Protein AF-A0A261ACH6-F1 (afdb_monomer_lite)

Secondary structure (DSSP, 8-state):
-PPPPP-------------------EETTEE---HHHHHHHHHHHTT--------TTS-HHHHHHHHHHHHHHHHHHTT--------

Sequence (87 aa):
MSRPGSSCDEISTVSPAPRPVYIPSLEAGELVLRTYQEELVQTALEGKNCVIIAPTGSGKTEVAIYAAMKHISRREAFGEHSRKNTH

Organism: Caenorhabditis remanei (NCBI:txid31234)

InterPro domains:
  IPR011545 DEAD/DEAH-box helicase domain [PF00270] (35-74)
  IPR027417 P-loop containing nucleoside triphosphate hydrolase [G3DSA:3.40.50.300] (27-85)
  IPR027417 P-loop containing nucleoside triphosphate hydrolase [SSF52540] (26-74)
  IPR051363 RIG-I-like Receptor (RLR) Helicase [PTHR14074] (30-73)

Structure (mmCIF, N/CA/C/O backbone):
data_AF-A0A261ACH6-F1
#
_entry.id   AF-A0A261ACH6-F1
#
loop_
_atom_site.group_PDB
_atom_site.id
_atom_site.type_symbol
_atom_site.label_atom_id
_atom_site.label_alt_id
_atom_site.label_comp_id
_atom_site.label_asym_id
_atom_site.label_entity_id
_atom_site.label_seq_id
_atom_site.pdbx_PDB_ins_code
_atom_site.Cartn_x
_atom_site.Cartn_y
_atom_site.Cartn_z
_atom_site.occupancy
_atom_site.B_iso_or_equiv
_atom_site.auth_seq_id
_atom_site.auth_comp_id
_atom_site.auth_asym_id
_atom_site.auth_atom_id
_atom_site.pdbx_PDB_model_num
ATOM 1 N N . MET A 1 1 ? 35.294 -58.057 11.186 1.00 41.50 1 MET A N 1
ATOM 2 C CA . MET A 1 1 ? 34.691 -57.126 10.206 1.00 41.50 1 MET A CA 1
ATOM 3 C C . MET A 1 1 ? 34.647 -55.751 10.857 1.00 41.50 1 MET A C 1
ATOM 5 O O . MET A 1 1 ? 33.700 -55.451 11.569 1.00 41.50 1 MET A O 1
ATOM 9 N N . SER A 1 2 ? 35.717 -54.970 10.710 1.00 41.28 2 SER A N 1
ATOM 10 C CA . SER A 1 2 ? 35.847 -53.644 11.326 1.00 41.28 2 SER A CA 1
ATOM 11 C C . SER A 1 2 ? 35.468 -52.594 10.288 1.00 41.28 2 SER A C 1
ATOM 13 O O . SER A 1 2 ? 36.054 -52.568 9.208 1.00 41.28 2 SER A O 1
ATOM 15 N N . ARG A 1 3 ? 34.441 -51.787 10.573 1.00 49.22 3 ARG A N 1
ATOM 16 C CA . ARG A 1 3 ? 33.993 -50.710 9.679 1.00 49.22 3 ARG A CA 1
ATOM 17 C C . ARG A 1 3 ? 35.042 -49.584 9.680 1.00 49.22 3 ARG A C 1
ATOM 19 O O . ARG A 1 3 ? 35.434 -49.168 10.770 1.00 49.22 3 ARG A O 1
ATOM 26 N N . PRO A 1 4 ? 35.504 -49.102 8.514 1.00 51.50 4 PRO A N 1
ATOM 27 C CA . PRO A 1 4 ? 36.425 -47.975 8.443 1.00 51.50 4 PRO A CA 1
ATOM 28 C C . PRO A 1 4 ? 35.691 -46.667 8.762 1.00 51.50 4 PRO A C 1
ATOM 30 O O . PRO A 1 4 ? 34.514 -46.507 8.432 1.00 51.50 4 PRO A O 1
ATOM 33 N N . GLY A 1 5 ? 36.389 -45.764 9.454 1.00 51.56 5 GLY A N 1
ATOM 34 C CA . GLY A 1 5 ? 35.868 -44.475 9.895 1.00 51.56 5 GLY A CA 1
ATOM 35 C C . GLY A 1 5 ? 35.509 -43.563 8.725 1.00 51.56 5 GLY A C 1
ATOM 36 O O . GLY A 1 5 ? 36.282 -43.428 7.780 1.00 51.56 5 GLY A O 1
ATOM 37 N N . SER A 1 6 ? 34.340 -42.929 8.813 1.00 58.41 6 SER A N 1
ATOM 38 C CA . SER A 1 6 ? 33.987 -41.805 7.951 1.00 58.41 6 SER A CA 1
ATOM 39 C C . SER A 1 6 ? 34.376 -40.526 8.671 1.00 58.41 6 SER A C 1
ATOM 41 O O . SER A 1 6 ? 33.923 -40.265 9.784 1.00 58.41 6 SER A O 1
ATOM 43 N N . SER A 1 7 ? 35.278 -39.811 8.012 1.00 55.81 7 SER A N 1
ATOM 44 C CA . SER A 1 7 ? 35.846 -38.512 8.339 1.00 55.81 7 SER A CA 1
ATOM 45 C C . SER A 1 7 ? 34.802 -37.541 8.887 1.00 55.81 7 SER A C 1
ATOM 47 O O . SER A 1 7 ? 33.698 -37.430 8.357 1.00 55.81 7 SER A O 1
ATOM 49 N N . CYS A 1 8 ? 35.168 -36.860 9.971 1.00 42.66 8 CYS A N 1
ATOM 50 C CA . CYS A 1 8 ? 34.474 -35.685 10.461 1.00 42.66 8 CYS A CA 1
ATOM 51 C C . CYS A 1 8 ? 34.487 -34.626 9.354 1.00 42.66 8 CYS A C 1
ATOM 53 O O . CYS A 1 8 ? 35.527 -34.012 9.125 1.00 42.66 8 CYS A O 1
ATOM 55 N N . ASP A 1 9 ? 33.357 -34.412 8.684 1.00 52.06 9 ASP A N 1
ATOM 56 C CA . ASP A 1 9 ? 33.171 -33.196 7.907 1.00 52.06 9 ASP A CA 1
ATOM 57 C C . ASP A 1 9 ? 33.071 -32.035 8.896 1.00 52.06 9 ASP A C 1
ATOM 59 O O . ASP A 1 9 ? 32.126 -31.891 9.675 1.00 52.06 9 ASP A O 1
ATOM 63 N N . GLU A 1 10 ? 34.144 -31.260 8.900 1.00 52.66 10 GLU A N 1
ATOM 64 C CA . GLU A 1 10 ? 34.298 -29.979 9.554 1.00 52.66 10 GLU A CA 1
ATOM 65 C C . GLU A 1 10 ? 33.089 -29.100 9.194 1.00 52.66 10 GLU A C 1
ATOM 67 O O . GLU A 1 10 ? 32.976 -28.597 8.074 1.00 52.66 10 GLU A O 1
ATOM 72 N N . ILE A 1 11 ? 32.149 -28.929 10.133 1.00 52.94 11 ILE A N 1
ATOM 73 C CA . ILE A 1 11 ? 31.116 -27.897 10.016 1.00 52.94 11 ILE A CA 1
ATOM 74 C C . ILE A 1 11 ? 31.857 -26.577 10.178 1.00 52.94 11 ILE A C 1
ATOM 76 O O . IL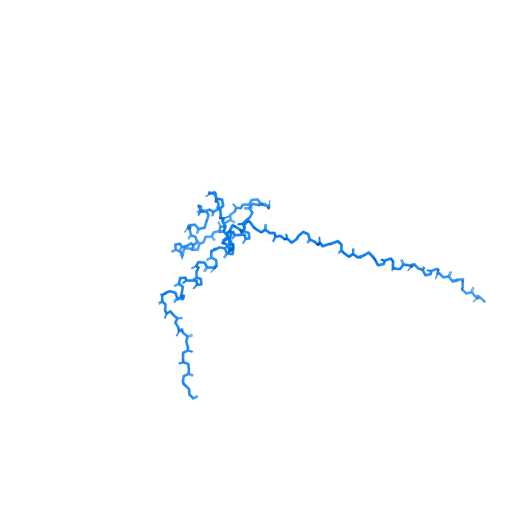E A 1 11 ? 31.992 -26.033 11.274 1.00 52.94 11 ILE A O 1
ATOM 80 N N . SER A 1 12 ? 32.389 -26.100 9.061 1.00 41.84 12 SER A N 1
ATOM 81 C CA . SER A 1 12 ? 32.857 -24.742 8.897 1.00 41.84 12 SER A CA 1
ATOM 82 C C . SER A 1 12 ? 31.714 -23.850 9.358 1.00 41.84 12 SER A C 1
ATOM 84 O O . SER A 1 12 ? 30.630 -23.829 8.774 1.00 41.8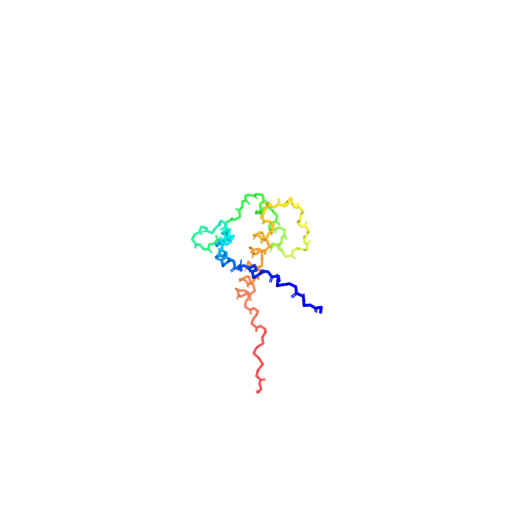4 12 SER A O 1
ATOM 86 N N . THR A 1 13 ? 31.929 -23.153 10.469 1.00 52.38 13 THR A N 1
ATOM 87 C CA . THR A 1 13 ? 31.077 -22.061 10.924 1.00 52.38 13 THR A CA 1
ATOM 88 C C . THR A 1 13 ? 31.136 -20.966 9.868 1.00 52.38 13 THR A C 1
ATOM 90 O O . THR A 1 13 ? 31.878 -19.992 9.994 1.00 52.38 13 THR A O 1
ATOM 93 N N . VAL A 1 14 ? 30.375 -21.140 8.788 1.00 56.62 14 VAL A N 1
ATOM 94 C CA . VAL A 1 14 ? 30.000 -20.062 7.886 1.00 56.62 14 VAL A CA 1
ATOM 95 C C . VAL A 1 14 ? 29.169 -19.111 8.728 1.00 56.62 14 VAL A C 1
ATOM 97 O O . VAL A 1 14 ? 27.977 -19.317 8.950 1.00 56.62 14 VAL A O 1
ATOM 100 N N . SER A 1 15 ? 29.847 -18.101 9.270 1.00 54.62 15 SER A N 1
ATOM 101 C CA . SER A 1 15 ? 29.210 -16.936 9.863 1.00 54.62 15 SER A CA 1
ATOM 102 C C . SER A 1 15 ? 28.194 -16.434 8.834 1.00 54.62 15 SER A C 1
ATOM 104 O O . SER A 1 15 ? 28.605 -16.111 7.713 1.00 54.62 15 SER A O 1
ATOM 106 N N . PRO A 1 16 ? 26.877 -16.466 9.117 1.00 64.94 16 PRO A N 1
ATOM 107 C CA . PRO A 1 16 ? 25.901 -16.049 8.130 1.00 64.94 16 PRO A CA 1
ATOM 108 C C . PRO A 1 16 ? 26.185 -14.583 7.831 1.00 64.94 16 PRO A C 1
ATOM 110 O O . PRO A 1 16 ? 26.096 -13.739 8.724 1.00 64.94 16 PRO A O 1
ATOM 113 N N . ALA A 1 17 ? 26.555 -14.284 6.582 1.00 59.75 17 ALA A N 1
ATOM 114 C CA . ALA A 1 17 ? 26.626 -12.909 6.117 1.00 59.75 17 ALA A CA 1
ATOM 115 C C . ALA A 1 17 ? 25.312 -12.223 6.525 1.00 59.75 17 ALA A C 1
ATOM 117 O O . ALA A 1 17 ? 24.249 -12.845 6.366 1.00 59.75 17 ALA A O 1
ATOM 118 N N . PRO A 1 18 ? 25.352 -11.005 7.098 1.00 64.50 18 PRO A N 1
ATOM 119 C CA . PRO A 1 18 ? 24.133 -10.305 7.458 1.00 64.50 18 PRO A CA 1
ATOM 120 C C . PRO A 1 18 ? 23.263 -10.270 6.207 1.00 64.50 18 PRO A C 1
ATOM 122 O O . PRO A 1 18 ? 23.663 -9.724 5.177 1.00 64.50 18 PRO A O 1
ATOM 125 N N . ARG A 1 19 ? 22.105 -10.942 6.267 1.00 59.84 19 ARG A N 1
ATOM 126 C CA . ARG A 1 19 ? 21.125 -10.867 5.183 1.00 59.84 19 ARG A CA 1
ATOM 127 C C . ARG A 1 19 ? 20.888 -9.377 4.965 1.00 59.84 19 ARG A C 1
ATOM 129 O O . ARG A 1 19 ? 20.769 -8.685 5.980 1.00 59.84 19 ARG A O 1
ATOM 136 N N . PRO A 1 20 ? 20.854 -8.878 3.717 1.00 56.19 20 PRO A N 1
ATOM 137 C CA . PRO A 1 20 ? 20.533 -7.482 3.485 1.00 56.19 20 PRO A CA 1
ATOM 138 C C . PRO A 1 20 ? 19.230 -7.218 4.227 1.00 56.19 20 PRO A C 1
ATOM 140 O O . PRO A 1 20 ? 18.191 -7.795 3.899 1.00 56.19 20 PRO A O 1
ATOM 143 N N . VAL A 1 21 ? 19.328 -6.448 5.312 1.00 56.72 21 VAL A N 1
ATOM 144 C CA . VAL A 1 21 ? 18.156 -5.960 6.018 1.00 56.72 21 VAL A CA 1
ATOM 145 C C . VAL A 1 21 ? 17.415 -5.217 4.930 1.00 56.72 21 VAL A C 1
ATOM 147 O O . VAL A 1 21 ? 17.989 -4.338 4.294 1.00 56.72 21 VAL A O 1
ATOM 150 N N . TYR A 1 22 ? 16.212 -5.666 4.596 1.00 59.03 22 TYR A N 1
ATOM 151 C CA . TYR A 1 22 ? 15.389 -4.936 3.655 1.00 59.03 22 TYR A CA 1
ATOM 152 C C . TYR A 1 22 ? 15.138 -3.577 4.300 1.00 59.03 22 TYR A C 1
ATOM 154 O O . TYR A 1 22 ? 14.401 -3.492 5.280 1.00 59.03 22 TYR A O 1
ATOM 162 N N . ILE A 1 23 ? 15.845 -2.555 3.824 1.00 58.81 23 ILE A N 1
ATOM 163 C CA . ILE A 1 23 ? 15.647 -1.173 4.233 1.00 58.81 23 ILE A CA 1
ATOM 164 C C . ILE A 1 23 ? 14.667 -0.625 3.196 1.00 58.81 23 ILE A C 1
ATOM 166 O O . ILE A 1 23 ? 15.105 -0.290 2.091 1.00 58.81 23 ILE A O 1
ATOM 170 N N . PRO A 1 24 ? 13.347 -0.607 3.471 1.00 60.88 24 PRO A N 1
ATOM 171 C CA . PRO A 1 24 ? 12.443 0.172 2.640 1.00 60.88 24 PRO A CA 1
ATOM 172 C C . PRO A 1 24 ? 12.939 1.616 2.632 1.00 60.88 24 PRO A C 1
ATOM 174 O O . PRO A 1 24 ? 13.652 2.024 3.548 1.00 60.88 24 PRO A O 1
ATOM 177 N N . SER A 1 25 ? 12.602 2.382 1.599 1.00 61.72 25 SER A N 1
ATOM 178 C CA . SER A 1 25 ? 12.982 3.796 1.500 1.00 61.72 25 SER A CA 1
ATOM 179 C C . SER A 1 25 ? 12.360 4.592 2.662 1.00 61.72 25 SER A C 1
ATOM 181 O O . SER A 1 25 ? 11.268 5.141 2.542 1.00 61.72 25 SER A O 1
ATOM 183 N N . LEU A 1 26 ? 13.030 4.579 3.813 1.00 62.06 26 LEU A N 1
ATOM 184 C CA . LEU A 1 26 ? 12.652 5.231 5.058 1.00 62.06 26 LEU A CA 1
ATOM 185 C C . LEU A 1 26 ? 13.431 6.538 5.131 1.00 62.06 26 LEU A C 1
ATOM 187 O O . LEU A 1 26 ? 14.506 6.599 5.726 1.00 62.06 26 LEU A O 1
ATOM 191 N N . GLU A 1 27 ? 12.907 7.584 4.506 1.00 56.59 27 GLU A N 1
ATOM 192 C CA . GLU A 1 27 ? 13.418 8.932 4.744 1.00 56.59 27 GLU A CA 1
ATOM 193 C C . GLU A 1 27 ? 12.920 9.356 6.135 1.00 56.59 27 GLU A C 1
ATOM 195 O O . GLU A 1 27 ? 11.718 9.398 6.389 1.00 56.59 27 GLU A O 1
ATOM 200 N N . ALA A 1 28 ? 13.840 9.586 7.076 1.00 53.94 28 ALA A N 1
ATOM 201 C CA . ALA A 1 28 ? 13.540 10.015 8.451 1.00 53.94 28 ALA A CA 1
ATOM 202 C C . ALA A 1 28 ? 12.546 9.124 9.242 1.00 53.94 28 ALA A C 1
ATOM 204 O O . ALA A 1 28 ? 11.880 9.595 10.163 1.00 53.94 28 ALA A O 1
ATOM 205 N N . GLY A 1 29 ? 12.469 7.827 8.921 1.00 61.34 29 GLY A N 1
ATOM 206 C CA . GLY A 1 29 ? 11.576 6.877 9.600 1.00 61.34 29 GLY A CA 1
ATOM 207 C C . GLY A 1 29 ? 10.143 6.852 9.062 1.00 61.34 29 GLY A C 1
ATOM 208 O O . GLY A 1 29 ? 9.314 6.118 9.600 1.00 61.34 29 GLY A O 1
ATOM 209 N N . GLU A 1 30 ? 9.855 7.591 7.988 1.00 62.28 30 GLU A N 1
ATOM 210 C CA . GLU A 1 30 ? 8.573 7.540 7.292 1.00 62.28 30 GLU A CA 1
ATOM 211 C C . GLU A 1 30 ? 8.708 6.735 5.992 1.00 62.28 30 GLU A C 1
ATOM 213 O O . GLU A 1 30 ? 9.656 6.899 5.224 1.00 62.28 30 GLU A O 1
ATOM 218 N N . LEU A 1 31 ? 7.770 5.811 5.761 1.00 75.69 31 LEU A N 1
ATOM 219 C CA . LEU A 1 31 ? 7.713 5.040 4.520 1.00 75.69 31 LEU A CA 1
ATOM 220 C C . LEU A 1 31 ? 7.309 5.970 3.376 1.00 75.69 31 LEU A C 1
ATOM 222 O O . LEU A 1 31 ? 6.140 6.348 3.271 1.00 75.69 31 LEU A O 1
ATOM 226 N N . VAL A 1 32 ? 8.268 6.316 2.516 1.00 78.75 32 VAL A N 1
ATOM 227 C CA . VAL A 1 32 ? 8.013 7.144 1.334 1.00 78.75 32 VAL A CA 1
ATOM 228 C C . VAL A 1 32 ? 7.641 6.242 0.165 1.00 78.75 32 VAL A C 1
ATOM 230 O O . VAL A 1 32 ? 8.460 5.472 -0.339 1.00 78.75 32 VAL A O 1
ATOM 233 N N . LEU A 1 33 ? 6.385 6.344 -0.264 1.00 80.19 33 LEU A N 1
ATOM 234 C CA . LEU A 1 33 ? 5.882 5.634 -1.432 1.00 80.19 33 LEU A CA 1
ATOM 235 C C . LEU A 1 33 ? 6.339 6.339 -2.718 1.00 80.19 33 LEU A C 1
ATOM 237 O O . LEU A 1 33 ? 6.468 7.558 -2.781 1.00 80.19 33 LEU A O 1
ATOM 241 N N . ARG A 1 34 ? 6.590 5.565 -3.776 1.00 83.94 34 ARG A N 1
ATOM 242 C CA . ARG A 1 34 ? 6.767 6.105 -5.136 1.00 83.94 34 ARG A CA 1
ATOM 243 C C . ARG A 1 34 ? 5.415 6.554 -5.698 1.00 83.94 34 ARG A C 1
ATOM 245 O O . ARG A 1 34 ? 4.394 6.006 -5.311 1.00 83.94 34 ARG A O 1
ATOM 252 N N . THR A 1 35 ? 5.396 7.430 -6.700 1.00 84.06 3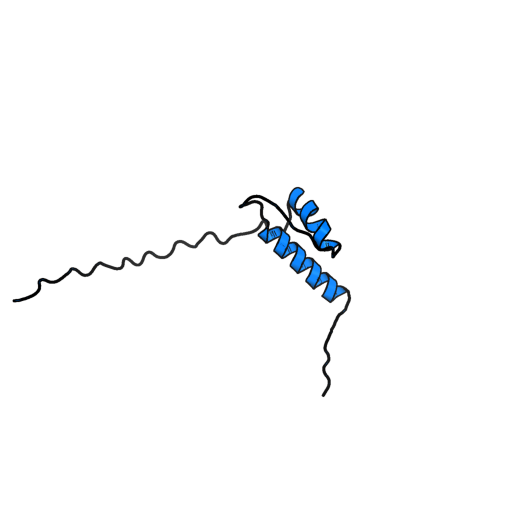5 THR A N 1
ATOM 253 C CA . THR A 1 35 ? 4.144 7.936 -7.306 1.00 84.06 35 THR A CA 1
ATOM 254 C C . THR A 1 35 ? 3.170 6.819 -7.710 1.00 84.06 35 THR A C 1
ATOM 256 O O . THR A 1 35 ? 1.989 6.876 -7.395 1.00 84.06 35 THR A O 1
ATOM 259 N N . TYR A 1 36 ? 3.668 5.730 -8.307 1.00 84.38 36 TYR A N 1
ATOM 260 C CA . TYR A 1 36 ? 2.822 4.580 -8.661 1.00 84.38 36 TYR A CA 1
ATOM 261 C C . TYR A 1 36 ? 2.283 3.819 -7.435 1.00 84.38 36 TYR A C 1
ATOM 263 O O . TYR A 1 36 ? 1.232 3.194 -7.499 1.00 84.38 36 TYR A O 1
ATOM 271 N N . GLN A 1 37 ? 3.012 3.825 -6.318 1.00 84.69 37 GLN A N 1
ATOM 272 C CA . GLN A 1 37 ? 2.600 3.200 -5.062 1.00 84.69 37 GLN A CA 1
ATOM 273 C C . GLN A 1 37 ? 1.547 4.049 -4.336 1.00 84.69 37 GLN A C 1
ATOM 275 O O . GLN A 1 37 ? 0.654 3.486 -3.705 1.00 84.69 37 GLN A O 1
ATOM 280 N N . GLU A 1 38 ? 1.624 5.377 -4.449 1.00 85.31 38 GLU A N 1
ATOM 281 C CA . GLU A 1 38 ? 0.630 6.308 -3.905 1.00 85.31 38 GLU A CA 1
ATOM 282 C C . GLU A 1 38 ? -0.742 6.114 -4.565 1.00 85.31 38 GLU A C 1
ATOM 284 O O . GLU A 1 38 ? -1.747 5.992 -3.866 1.00 85.31 38 GLU A O 1
ATOM 289 N N . GLU A 1 39 ? -0.788 5.974 -5.892 1.00 86.31 39 GLU A N 1
ATOM 290 C CA . GLU A 1 39 ? -2.033 5.683 -6.621 1.00 86.31 39 GLU A CA 1
ATOM 291 C C . GLU A 1 39 ? -2.672 4.361 -6.159 1.00 86.31 39 GLU A C 1
ATOM 293 O O . GLU A 1 39 ? -3.885 4.268 -5.953 1.00 86.31 39 GLU A O 1
ATOM 298 N N . LEU A 1 40 ? -1.845 3.332 -5.932 1.00 83.50 40 LEU A N 1
ATOM 299 C CA . LEU A 1 40 ? -2.306 2.036 -5.430 1.00 83.50 40 LEU A CA 1
ATOM 300 C C . LEU A 1 40 ? -2.846 2.137 -4.001 1.00 83.50 40 LEU A C 1
ATOM 302 O O . LEU A 1 40 ? -3.851 1.501 -3.671 1.00 83.50 40 LEU A O 1
ATOM 306 N N . VAL A 1 41 ? -2.189 2.927 -3.148 1.00 86.56 41 VAL A N 1
ATOM 307 C CA . VAL A 1 41 ? -2.572 3.055 -1.741 1.00 86.56 41 VAL A CA 1
ATOM 308 C C . VAL A 1 41 ? -3.800 3.937 -1.558 1.00 86.56 41 VAL A C 1
ATOM 310 O O . VAL A 1 41 ? -4.562 3.705 -0.625 1.00 86.56 41 VAL A O 1
ATOM 313 N N . GLN A 1 42 ? -4.045 4.897 -2.452 1.00 87.19 42 GLN A N 1
ATOM 314 C CA . GLN A 1 42 ? -5.188 5.805 -2.370 1.00 87.19 42 GLN A CA 1
ATOM 315 C C . GLN A 1 42 ? -6.516 5.046 -2.255 1.00 87.19 42 GLN A C 1
ATOM 317 O O . GLN A 1 42 ? -7.321 5.333 -1.368 1.00 87.19 42 GLN A O 1
ATOM 322 N N . THR A 1 43 ? -6.705 4.011 -3.079 1.00 84.94 43 THR A N 1
ATOM 323 C CA . THR A 1 43 ? -7.919 3.179 -3.038 1.00 84.94 43 THR A CA 1
ATOM 324 C C . THR A 1 43 ? -8.085 2.485 -1.679 1.00 84.94 43 THR A C 1
ATOM 326 O O . THR A 1 43 ? -9.198 2.400 -1.157 1.00 84.94 43 THR A O 1
ATOM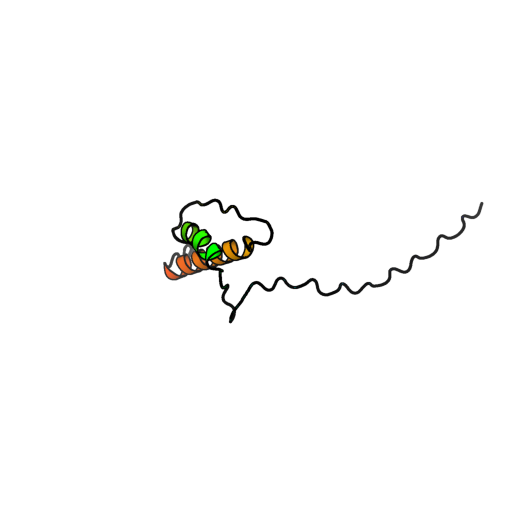 329 N N . ALA A 1 44 ? -6.978 2.037 -1.075 1.00 86.62 44 ALA A N 1
ATOM 330 C CA . ALA A 1 44 ? -6.981 1.431 0.253 1.00 86.62 44 ALA A CA 1
ATOM 331 C C . ALA A 1 44 ? -7.284 2.470 1.350 1.00 86.62 44 ALA A C 1
ATOM 333 O O . ALA A 1 44 ? -8.121 2.222 2.215 1.00 86.62 44 ALA A O 1
ATOM 334 N N . LEU A 1 45 ? -6.683 3.666 1.286 1.00 84.94 45 LEU A N 1
ATOM 335 C CA . LEU A 1 45 ? -6.879 4.752 2.260 1.00 84.94 45 LEU A CA 1
ATOM 336 C C . LEU A 1 45 ? -8.321 5.273 2.311 1.00 84.94 45 LEU A C 1
ATOM 338 O O . LEU A 1 45 ? -8.808 5.654 3.382 1.00 84.94 45 LEU A O 1
ATOM 342 N N . GLU A 1 46 ? -9.018 5.250 1.174 1.00 86.12 46 GLU A N 1
ATOM 343 C CA . GLU A 1 46 ? -10.451 5.546 1.081 1.00 86.12 46 GLU A CA 1
ATOM 344 C C . GLU A 1 46 ? -11.320 4.537 1.855 1.00 86.12 46 GLU A C 1
ATOM 346 O O . GLU A 1 46 ? -12.499 4.796 2.092 1.00 86.12 46 GLU A O 1
ATOM 351 N N . GLY A 1 47 ? -10.746 3.412 2.296 1.00 83.31 47 GLY A N 1
ATOM 352 C CA . GLY A 1 47 ? -11.448 2.351 3.016 1.00 83.31 47 GLY A CA 1
ATOM 353 C C . GLY A 1 47 ? -12.237 1.422 2.095 1.00 83.31 47 GLY A C 1
ATOM 354 O O . GLY A 1 47 ? -13.137 0.723 2.558 1.00 83.31 47 GLY A O 1
ATOM 355 N N . LYS A 1 48 ? -11.929 1.422 0.793 1.00 86.62 48 LYS A N 1
ATOM 356 C CA . LYS A 1 48 ? -12.525 0.507 -0.181 1.00 86.62 48 LYS A CA 1
ATOM 357 C C . LYS A 1 48 ? -11.717 -0.783 -0.241 1.00 86.62 48 LYS A C 1
ATOM 359 O O . LYS A 1 48 ? -10.492 -0.776 -0.157 1.00 86.62 48 LYS A O 1
ATOM 364 N N . ASN A 1 49 ? -12.408 -1.898 -0.452 1.00 86.50 49 ASN A N 1
ATOM 365 C CA . ASN A 1 49 ? -11.747 -3.170 -0.719 1.00 86.50 49 ASN A CA 1
ATOM 366 C C . ASN A 1 49 ? -11.071 -3.100 -2.094 1.00 86.50 49 ASN A C 1
ATOM 368 O O . ASN A 1 49 ? -11.748 -2.909 -3.104 1.00 86.50 49 ASN A O 1
ATOM 372 N N . CYS A 1 50 ? -9.751 -3.269 -2.138 1.00 84.19 50 CYS A N 1
ATOM 373 C CA . CYS A 1 50 ? -8.971 -3.210 -3.371 1.00 84.19 50 CYS A CA 1
ATOM 374 C C . CYS A 1 50 ? -8.021 -4.404 -3.501 1.00 84.19 50 CYS A C 1
ATOM 376 O O . CYS A 1 50 ? -7.486 -4.899 -2.509 1.00 84.19 50 CYS A O 1
ATOM 378 N N . VAL A 1 51 ? -7.776 -4.840 -4.739 1.00 86.62 51 VAL A N 1
ATOM 379 C CA . VAL A 1 51 ? -6.769 -5.858 -5.073 1.00 86.62 51 VAL A CA 1
ATOM 380 C C . VAL A 1 51 ? -5.633 -5.174 -5.825 1.00 86.62 51 VAL A C 1
ATOM 382 O O . VAL A 1 51 ? -5.842 -4.634 -6.907 1.00 86.62 51 VAL A O 1
ATOM 385 N N . ILE A 1 52 ? -4.430 -5.194 -5.250 1.00 83.50 52 ILE A N 1
ATOM 386 C CA . ILE A 1 52 ? -3.240 -4.577 -5.845 1.00 83.50 52 ILE A CA 1
ATOM 387 C C . ILE A 1 52 ? -2.493 -5.624 -6.673 1.00 83.50 52 ILE A C 1
ATOM 389 O O . ILE A 1 52 ? -1.981 -6.605 -6.129 1.00 83.50 52 ILE A O 1
ATOM 393 N N . ILE A 1 53 ? -2.390 -5.395 -7.984 1.00 86.62 53 ILE A N 1
ATOM 394 C CA . ILE A 1 53 ? -1.632 -6.249 -8.906 1.00 86.62 53 ILE A CA 1
ATOM 395 C C . ILE A 1 53 ? -0.375 -5.499 -9.335 1.00 86.62 53 ILE A C 1
ATOM 397 O O . ILE A 1 53 ? -0.446 -4.501 -10.044 1.00 86.62 53 ILE A O 1
ATOM 401 N N . ALA A 1 54 ? 0.786 -5.987 -8.906 1.00 82.38 54 ALA A N 1
ATOM 402 C CA . ALA A 1 54 ? 2.072 -5.426 -9.300 1.00 82.38 54 ALA A CA 1
ATOM 403 C C . ALA A 1 54 ? 3.161 -6.519 -9.325 1.00 82.38 54 ALA A C 1
ATOM 405 O O . ALA A 1 54 ? 3.095 -7.462 -8.525 1.00 82.38 54 ALA A O 1
ATOM 406 N N . PRO A 1 55 ? 4.174 -6.423 -10.205 1.00 83.19 55 PRO A N 1
ATOM 407 C CA . PRO A 1 55 ? 5.219 -7.441 -10.359 1.00 83.19 55 PRO A CA 1
ATOM 408 C C . PRO A 1 55 ? 6.072 -7.617 -9.092 1.00 83.19 55 PRO A C 1
ATOM 4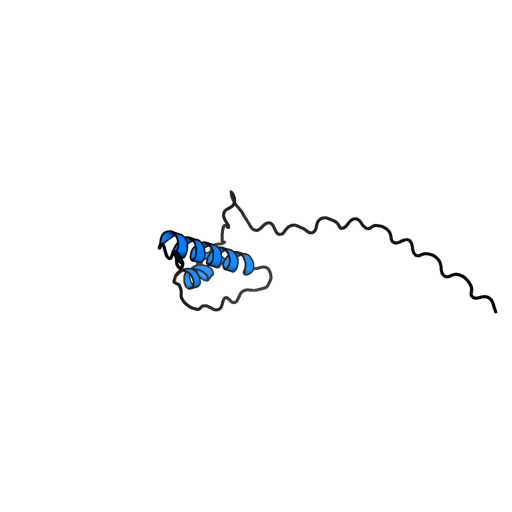10 O O . PRO A 1 55 ? 6.140 -6.742 -8.230 1.00 83.19 55 PRO A O 1
ATOM 413 N N . THR A 1 56 ? 6.706 -8.776 -8.909 1.00 83.62 56 THR A N 1
ATOM 414 C CA . THR A 1 56 ? 7.631 -9.014 -7.782 1.00 83.62 56 THR A CA 1
ATOM 415 C C . THR A 1 56 ? 8.753 -7.972 -7.771 1.00 83.62 56 THR A C 1
ATOM 417 O O . THR A 1 56 ? 9.292 -7.647 -8.821 1.00 83.62 56 THR A O 1
ATOM 420 N N . GLY A 1 57 ? 9.081 -7.425 -6.596 1.00 77.75 57 GLY A N 1
ATOM 421 C CA . GLY A 1 57 ? 10.054 -6.331 -6.465 1.00 77.75 57 GLY A CA 1
ATOM 422 C C . GLY A 1 57 ? 9.478 -4.913 -6.599 1.00 77.75 57 GLY A C 1
ATOM 423 O O . GLY A 1 57 ? 10.198 -3.955 -6.361 1.00 77.75 57 GLY A O 1
ATOM 424 N N . SER A 1 58 ? 8.181 -4.750 -6.889 1.00 77.94 58 SER A N 1
ATOM 425 C CA . SER A 1 58 ? 7.516 -3.434 -6.996 1.00 77.94 58 SER A CA 1
ATOM 426 C C . SER A 1 58 ? 7.158 -2.762 -5.653 1.00 77.94 58 SER A C 1
ATOM 428 O O . SER A 1 58 ? 6.342 -1.842 -5.621 1.00 77.94 58 SER A O 1
ATOM 430 N N . GLY A 1 59 ? 7.632 -3.291 -4.522 1.00 79.88 59 GLY A N 1
ATOM 431 C CA . GLY A 1 59 ? 7.315 -2.747 -3.194 1.00 79.88 59 GLY A CA 1
ATOM 432 C C . GLY A 1 59 ? 5.857 -2.914 -2.730 1.00 79.88 59 GLY A C 1
ATOM 43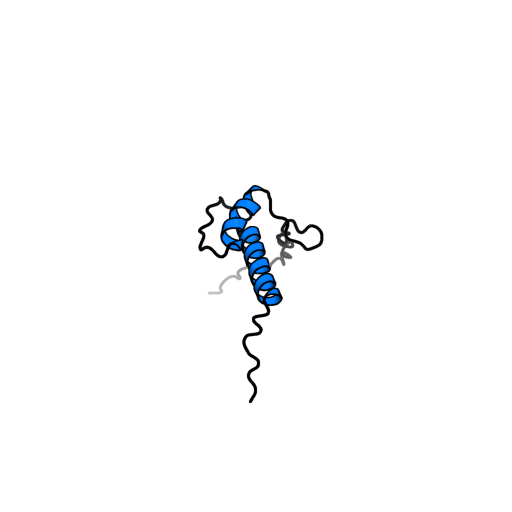3 O O . GLY A 1 59 ? 5.370 -2.123 -1.934 1.00 79.88 59 GLY A O 1
ATOM 434 N N . LYS A 1 60 ? 5.134 -3.964 -3.162 1.00 86.69 60 LYS A N 1
ATOM 435 C CA . LYS A 1 60 ? 3.772 -4.272 -2.646 1.00 86.69 60 LYS A CA 1
ATOM 436 C C . LYS A 1 60 ? 3.715 -4.363 -1.118 1.00 86.69 60 LYS A C 1
ATOM 438 O O . LYS A 1 60 ? 2.719 -3.981 -0.514 1.00 86.69 60 LYS A O 1
ATOM 443 N N . THR A 1 61 ? 4.780 -4.878 -0.507 1.00 87.06 61 THR A N 1
ATOM 444 C CA . THR A 1 61 ? 4.901 -4.964 0.950 1.00 87.06 61 THR A CA 1
ATOM 445 C C . THR A 1 61 ? 4.958 -3.574 1.580 1.00 87.06 61 THR A C 1
ATOM 447 O O . THR A 1 61 ? 4.289 -3.347 2.577 1.00 87.06 61 THR A O 1
ATOM 450 N N . GLU A 1 62 ? 5.679 -2.623 0.980 1.00 86.12 62 GLU A N 1
ATOM 451 C CA . GLU A 1 62 ? 5.752 -1.233 1.461 1.00 86.12 62 GLU A CA 1
ATOM 452 C C . GLU A 1 62 ? 4.390 -0.548 1.385 1.00 86.12 62 GLU A C 1
ATOM 454 O O . GLU A 1 62 ? 3.953 0.053 2.363 1.00 86.12 62 GLU A O 1
ATOM 459 N N . VAL A 1 63 ? 3.683 -0.718 0.262 1.00 85.38 63 VAL A N 1
ATOM 460 C CA . VAL A 1 63 ? 2.316 -0.205 0.073 1.00 85.38 63 VAL A CA 1
ATOM 461 C C . VAL A 1 63 ? 1.372 -0.756 1.143 1.00 85.38 63 VAL A C 1
ATOM 463 O O . VAL A 1 63 ? 0.599 -0.006 1.738 1.00 85.38 63 VAL A O 1
ATOM 466 N N . ALA A 1 64 ? 1.452 -2.059 1.426 1.00 85.88 64 ALA A N 1
ATOM 467 C CA . ALA A 1 64 ? 0.624 -2.701 2.441 1.00 85.88 64 ALA A CA 1
ATOM 468 C C . ALA A 1 64 ? 0.938 -2.195 3.858 1.00 85.88 64 ALA A C 1
ATOM 470 O O . ALA A 1 64 ? 0.013 -1.917 4.623 1.00 85.88 64 ALA A O 1
ATOM 471 N N . ILE A 1 65 ? 2.223 -2.042 4.202 1.00 87.75 65 ILE A N 1
ATOM 472 C CA . ILE A 1 65 ? 2.632 -1.502 5.505 1.00 87.75 65 ILE A CA 1
ATOM 473 C C . ILE A 1 65 ? 2.146 -0.056 5.646 1.00 87.75 65 ILE A C 1
ATOM 475 O O . ILE A 1 65 ? 1.547 0.280 6.666 1.00 87.75 65 ILE A O 1
ATOM 479 N N . TYR A 1 66 ? 2.326 0.779 4.620 1.00 87.12 66 TYR A N 1
ATOM 480 C CA . TYR A 1 66 ? 1.860 2.165 4.633 1.00 87.12 66 TYR A CA 1
ATOM 481 C C . TYR A 1 66 ? 0.341 2.254 4.825 1.00 87.12 66 TYR A C 1
ATOM 483 O O . TYR A 1 66 ? -0.131 3.004 5.683 1.00 87.12 66 TYR A O 1
ATOM 491 N N . ALA A 1 67 ? -0.433 1.456 4.078 1.00 86.19 67 ALA A N 1
ATOM 492 C CA . ALA A 1 67 ? -1.883 1.393 4.236 1.00 86.19 67 ALA A CA 1
ATOM 493 C C . ALA A 1 67 ? -2.264 1.003 5.672 1.00 86.19 67 ALA A C 1
ATOM 495 O O . ALA A 1 67 ? -3.069 1.685 6.306 1.00 86.19 67 ALA A O 1
ATOM 496 N N . ALA A 1 68 ? -1.645 -0.049 6.218 1.00 85.69 68 ALA A N 1
ATOM 497 C CA . ALA A 1 68 ? -1.900 -0.509 7.579 1.00 85.69 68 ALA A CA 1
ATOM 498 C C . ALA A 1 68 ? -1.589 0.572 8.626 1.00 85.69 68 ALA A C 1
ATOM 500 O O . ALA A 1 68 ? -2.433 0.851 9.478 1.00 85.69 68 ALA A O 1
ATOM 501 N N . MET A 1 69 ? -0.425 1.224 8.530 1.00 85.62 69 MET A N 1
ATOM 502 C CA . MET A 1 69 ? -0.038 2.318 9.426 1.00 85.62 69 MET A CA 1
ATOM 503 C C . MET A 1 69 ? -1.056 3.459 9.376 1.00 85.62 69 MET A C 1
ATOM 505 O O . MET A 1 69 ? -1.556 3.875 10.418 1.00 85.62 69 MET A O 1
ATOM 509 N N . LYS A 1 70 ? -1.448 3.912 8.177 1.00 84.81 70 LYS A N 1
ATOM 510 C CA . LYS A 1 70 ? -2.461 4.968 8.030 1.00 84.81 70 LYS A CA 1
ATOM 511 C C . LYS A 1 70 ? -3.825 4.550 8.579 1.00 84.81 70 LYS A C 1
ATOM 513 O O . LYS A 1 70 ? -4.493 5.376 9.196 1.00 84.81 70 LYS A O 1
ATOM 518 N N . HIS A 1 71 ? -4.247 3.297 8.402 1.00 84.62 71 HIS A N 1
ATOM 519 C CA . HIS A 1 71 ? -5.505 2.806 8.970 1.00 84.62 71 HIS A CA 1
ATOM 520 C C . HIS A 1 71 ? -5.487 2.774 10.502 1.00 84.62 71 HIS A C 1
ATOM 522 O O . HIS A 1 71 ? -6.484 3.155 11.118 1.00 84.62 71 HIS A O 1
ATOM 528 N N . ILE A 1 72 ? -4.373 2.361 11.113 1.00 84.94 72 ILE A N 1
ATOM 529 C CA . ILE A 1 72 ? -4.200 2.359 12.572 1.00 84.94 72 ILE A CA 1
ATOM 530 C C . ILE A 1 72 ? -4.205 3.795 13.099 1.00 84.94 72 ILE A C 1
ATOM 532 O O . ILE A 1 72 ? -5.049 4.121 13.931 1.00 84.94 72 ILE A O 1
ATOM 536 N N . SER A 1 73 ? -3.370 4.680 12.543 1.00 82.12 73 SER A N 1
ATOM 537 C CA . SER A 1 73 ? -3.317 6.087 12.959 1.00 82.12 73 SER A CA 1
ATOM 538 C C . SER A 1 73 ? -4.649 6.806 12.751 1.00 82.12 73 SER A C 1
ATOM 540 O O . SER A 1 73 ? -5.035 7.638 13.566 1.00 82.12 73 SER A O 1
ATOM 542 N N . ARG A 1 74 ? -5.398 6.469 11.690 1.00 79.75 74 ARG A N 1
ATOM 543 C CA . ARG A 1 74 ? -6.760 6.976 11.498 1.00 79.75 74 ARG A CA 1
ATOM 544 C C . ARG A 1 74 ? -7.665 6.511 12.639 1.00 79.75 74 ARG A C 1
ATOM 546 O O . ARG A 1 74 ? -8.340 7.340 13.224 1.00 79.75 74 ARG A O 1
ATOM 553 N N . ARG A 1 75 ? -7.670 5.232 13.015 1.00 74.81 75 ARG A N 1
ATOM 554 C CA . ARG A 1 75 ? -8.498 4.754 14.143 1.00 74.81 75 ARG A CA 1
ATOM 555 C C . ARG A 1 75 ? -8.116 5.389 15.481 1.00 74.81 75 ARG A C 1
ATOM 557 O O . ARG A 1 75 ? -9.003 5.724 16.261 1.00 74.81 75 ARG A O 1
ATOM 564 N N . GLU A 1 76 ? -6.823 5.595 15.719 1.00 72.62 76 GLU A N 1
ATOM 565 C CA . GLU A 1 76 ? -6.316 6.285 16.910 1.00 72.62 76 GLU A CA 1
ATOM 566 C C . GLU A 1 76 ? -6.756 7.756 16.943 1.00 72.62 76 GLU A C 1
ATOM 568 O O . GLU A 1 76 ? -7.268 8.222 17.959 1.00 72.62 76 GLU A O 1
ATOM 573 N N . ALA A 1 77 ? -6.645 8.466 15.815 1.00 63.12 77 ALA A N 1
ATOM 574 C CA . ALA A 1 77 ? -7.083 9.856 15.683 1.00 63.12 77 ALA A CA 1
ATOM 575 C C . ALA A 1 77 ? -8.611 10.017 15.760 1.00 63.12 77 ALA A C 1
ATOM 577 O O . ALA A 1 77 ? -9.102 11.007 16.297 1.00 63.12 77 ALA A O 1
ATOM 578 N N . PHE A 1 78 ? -9.371 9.043 15.250 1.00 59.56 78 PHE A N 1
ATOM 579 C CA . PHE A 1 78 ? -10.834 9.016 15.332 1.00 59.56 78 PHE A CA 1
ATOM 580 C C . PHE A 1 78 ? -11.357 8.499 16.687 1.00 59.56 78 PHE A C 1
ATOM 582 O O . PHE A 1 78 ? -12.568 8.456 16.893 1.00 59.56 78 PHE A O 1
ATOM 589 N N . GLY A 1 79 ? -10.475 8.170 17.639 1.00 53.59 79 GLY A N 1
ATOM 590 C CA . GLY A 1 79 ? -10.865 7.925 19.026 1.00 53.59 79 GLY A CA 1
ATOM 591 C C . GLY A 1 79 ? -11.690 6.656 19.247 1.00 53.59 79 GLY A C 1
ATOM 592 O O . GLY A 1 79 ? -12.443 6.591 20.220 1.00 53.59 79 GLY A O 1
ATOM 593 N N . GLU A 1 80 ? -11.544 5.623 18.410 1.00 55.12 80 GLU A N 1
ATOM 594 C CA . GLU A 1 80 ? -12.129 4.302 18.689 1.00 55.12 80 GLU A CA 1
ATOM 595 C C . GLU A 1 80 ? -11.312 3.568 19.764 1.00 55.12 80 GLU A C 1
ATOM 597 O O . GLU A 1 80 ? -10.651 2.555 19.546 1.00 55.12 80 GLU A O 1
ATOM 602 N N . HIS A 1 81 ? -11.393 4.093 20.984 1.00 54.00 81 HIS A N 1
ATOM 603 C CA . HIS A 1 81 ? -10.948 3.454 22.212 1.00 54.00 81 HIS A CA 1
ATOM 604 C C . HIS A 1 81 ? -11.951 2.354 22.603 1.00 54.00 81 HIS A C 1
ATOM 606 O O . HIS A 1 81 ? -12.655 2.445 23.610 1.00 54.00 81 HIS A O 1
ATOM 612 N N . SER A 1 82 ? -12.074 1.312 21.777 1.00 56.12 82 SER A N 1
ATOM 613 C CA . SER A 1 82 ? -12.983 0.201 22.063 1.00 56.12 82 SER A CA 1
ATOM 614 C C . SER A 1 82 ? -12.324 -0.807 23.006 1.00 56.12 82 SER A C 1
ATOM 616 O O . SER A 1 82 ? -11.726 -1.794 22.578 1.00 56.12 82 SER A O 1
ATOM 618 N N . ARG A 1 83 ? -12.422 -0.479 24.304 1.00 57.09 83 ARG A N 1
ATOM 619 C CA . ARG A 1 83 ? -12.732 -1.331 25.475 1.00 57.09 83 ARG A CA 1
ATOM 620 C C . ARG A 1 83 ? -12.043 -0.790 26.732 1.00 57.09 83 ARG A C 1
ATOM 622 O O . ARG A 1 83 ? -11.035 -1.320 27.186 1.00 57.09 83 ARG A O 1
ATOM 629 N N . LYS A 1 84 ? -12.667 0.201 27.374 1.00 53.47 84 LYS A N 1
ATOM 630 C CA . LYS A 1 84 ? -12.625 0.258 28.840 1.00 53.47 84 LYS A CA 1
ATOM 631 C C . LYS A 1 84 ? -13.632 -0.775 29.345 1.00 53.47 84 LYS A C 1
ATOM 633 O O . LYS A 1 84 ? -14.811 -0.460 29.467 1.00 53.47 84 LYS A O 1
ATOM 638 N N . ASN A 1 85 ? -13.195 -2.012 29.574 1.00 49.88 85 ASN A N 1
ATOM 639 C CA . ASN A 1 85 ? -13.985 -2.934 30.386 1.00 49.88 85 ASN A CA 1
ATOM 640 C C . ASN A 1 85 ? -13.673 -2.637 31.851 1.00 49.88 85 ASN A C 1
ATOM 642 O O . ASN A 1 85 ? -12.684 -3.107 32.404 1.00 49.88 85 ASN A O 1
ATOM 646 N N . THR A 1 86 ? -14.528 -1.805 32.435 1.00 53.59 86 THR A N 1
ATOM 647 C CA . THR A 1 86 ? -14.787 -1.765 33.869 1.00 53.59 86 THR A CA 1
ATOM 648 C C . THR A 1 86 ? -15.398 -3.102 34.284 1.00 53.59 86 THR A C 1
ATOM 650 O O . THR A 1 86 ? -16.465 -3.451 33.778 1.00 53.59 86 THR A O 1
ATOM 653 N N . HIS A 1 87 ? -14.741 -3.825 35.191 1.00 52.12 87 HIS A N 1
ATOM 654 C CA . HIS A 1 87 ? -15.398 -4.544 36.282 1.00 52.12 87 HIS A CA 1
ATOM 655 C C . HIS A 1 87 ? -14.403 -4.875 37.391 1.00 52.12 87 HIS A C 1
ATOM 657 O O . HIS A 1 87 ? -13.274 -5.295 37.053 1.00 52.12 87 HIS A O 1
#

Foldseek 3Di:
DDDDDDDDPPPPPPPPDPDPPPDQPQDPNDRDDDPVLCVVLVCLLVVHDDDDDDDPPNPPVSSVVNSVVSVVVVCVVVPPPPDPDDD

pLDDT: mean 70.27, std 15.05, range [41.28, 87.75]

Radius of gyration: 24.2 Å; chains: 1; bounding box: 52×67×47 Å